Protein AF-A0A7X9EB02-F1 (afdb_monomer_lite)

pLDDT: mean 86.41, std 16.15, range [36.38, 96.94]

Radius of gyration: 12.78 Å; chains: 1; bounding box: 39×16×28 Å

Structure (mmCIF, N/CA/C/O backbone):
data_AF-A0A7X9EB02-F1
#
_entry.id   AF-A0A7X9EB02-F1
#
loop_
_atom_site.group_PDB
_atom_site.id
_atom_site.type_symbol
_atom_site.label_atom_id
_atom_site.label_alt_id
_atom_site.label_comp_id
_atom_site.label_asym_id
_atom_site.label_entity_id
_atom_site.label_seq_id
_atom_site.pdbx_PDB_ins_code
_atom_site.Cartn_x
_atom_site.Cartn_y
_atom_site.Cartn_z
_atom_site.occupancy
_atom_site.B_iso_or_equiv
_atom_site.auth_seq_id
_atom_site.auth_comp_id
_atom_site.auth_asym_id
_atom_site.auth_atom_id
_atom_site.pdbx_PDB_model_num
ATOM 1 N N . MET A 1 1 ? -21.435 8.854 9.765 1.00 36.38 1 MET A N 1
ATOM 2 C CA . MET A 1 1 ? -21.279 8.726 8.295 1.00 36.38 1 MET A CA 1
ATOM 3 C C . MET A 1 1 ? -20.677 7.363 7.978 1.00 36.38 1 MET A C 1
ATOM 5 O O . MET A 1 1 ? -19.574 7.094 8.431 1.00 36.38 1 MET A O 1
ATOM 9 N N . LYS A 1 2 ? -21.385 6.481 7.257 1.00 37.88 2 LYS A N 1
ATOM 10 C CA . LYS A 1 2 ? -20.807 5.216 6.764 1.00 37.88 2 LYS A CA 1
ATOM 11 C C . LYS A 1 2 ? -20.020 5.513 5.490 1.00 37.88 2 LYS A C 1
ATOM 13 O O . LYS A 1 2 ? -20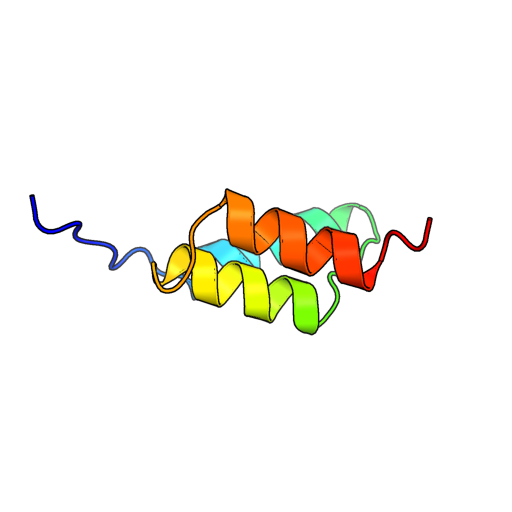.598 5.922 4.486 1.00 37.88 2 LYS A O 1
ATOM 18 N N . VAL A 1 3 ? -18.704 5.361 5.553 1.00 47.44 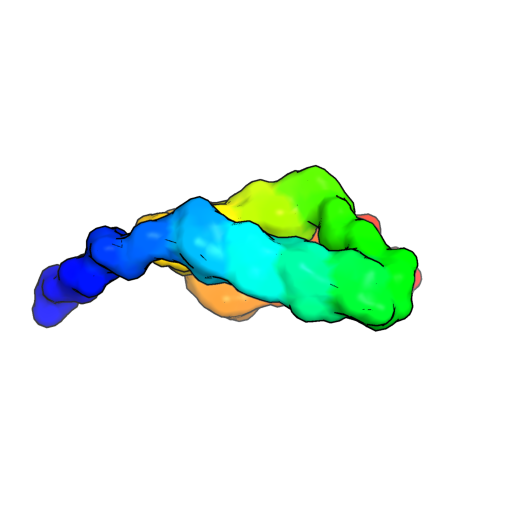3 VAL A N 1
ATOM 19 C CA . VAL A 1 3 ? -17.797 5.628 4.437 1.00 47.44 3 VAL A CA 1
ATOM 20 C C . VAL A 1 3 ? -18.041 4.570 3.353 1.00 47.44 3 VAL A C 1
ATOM 22 O O . VAL A 1 3 ? -17.632 3.422 3.489 1.00 47.44 3 VAL A O 1
ATOM 25 N N . LYS A 1 4 ? -18.754 4.932 2.276 1.00 48.62 4 LYS A N 1
ATOM 26 C CA . LYS A 1 4 ? -18.871 4.109 1.059 1.00 48.62 4 LYS A CA 1
ATOM 27 C C . LYS A 1 4 ? -17.492 4.053 0.390 1.00 48.62 4 LYS A C 1
ATOM 29 O O . LYS A 1 4 ? -17.168 4.879 -0.459 1.00 48.62 4 LYS A O 1
ATOM 34 N N . HIS A 1 5 ? -16.644 3.115 0.789 1.00 54.22 5 HIS A N 1
ATOM 35 C CA . HIS A 1 5 ? -15.407 2.795 0.076 1.00 54.22 5 HIS A CA 1
ATOM 36 C C . HIS A 1 5 ? -15.594 1.501 -0.700 1.00 54.22 5 HIS A C 1
ATOM 38 O O . HIS A 1 5 ? -15.047 0.465 -0.365 1.00 54.22 5 HIS A O 1
ATOM 44 N N . ASN A 1 6 ? -16.372 1.591 -1.778 1.00 55.31 6 ASN A N 1
ATOM 45 C CA . ASN A 1 6 ? -16.252 0.650 -2.887 1.00 55.31 6 ASN A CA 1
ATOM 46 C C . ASN A 1 6 ? -15.536 1.358 -4.049 1.00 55.31 6 ASN A C 1
ATOM 48 O O . ASN A 1 6 ? -16.019 1.419 -5.176 1.00 55.31 6 ASN A O 1
ATOM 52 N N . LYS A 1 7 ? -14.408 2.015 -3.740 1.00 62.78 7 LYS A N 1
ATOM 53 C CA . LYS A 1 7 ? -13.446 2.405 -4.774 1.00 62.78 7 LYS A CA 1
ATOM 54 C C . LYS A 1 7 ? -12.777 1.112 -5.202 1.00 62.78 7 LYS A C 1
ATOM 56 O O . LYS A 1 7 ? -12.404 0.325 -4.345 1.00 62.78 7 LYS A O 1
ATOM 61 N N . ASN A 1 8 ? -12.656 0.886 -6.502 1.00 87.06 8 ASN A N 1
ATOM 62 C CA . ASN A 1 8 ? -12.043 -0.318 -7.047 1.00 87.06 8 ASN A CA 1
ATOM 63 C C . ASN A 1 8 ? -10.567 -0.376 -6.586 1.00 87.06 8 ASN A C 1
ATOM 65 O O . ASN A 1 8 ? -9.701 0.254 -7.193 1.00 87.06 8 ASN A O 1
ATOM 69 N N . ILE A 1 9 ? -10.307 -1.016 -5.438 1.00 89.06 9 ILE A N 1
ATOM 70 C CA . ILE A 1 9 ? -9.008 -1.026 -4.742 1.00 89.06 9 ILE A CA 1
ATOM 71 C C . ILE A 1 9 ? -7.934 -1.574 -5.674 1.00 89.06 9 ILE A C 1
ATOM 73 O O . ILE A 1 9 ? -6.830 -1.037 -5.727 1.00 89.06 9 ILE A O 1
ATOM 77 N N . ASP A 1 10 ? -8.294 -2.561 -6.491 1.00 90.88 10 ASP A N 1
ATOM 78 C CA . ASP A 1 10 ? -7.415 -3.125 -7.507 1.00 90.88 10 ASP A CA 1
ATOM 79 C C . ASP A 1 10 ? -7.006 -2.085 -8.549 1.00 90.88 10 ASP A C 1
ATOM 81 O O . ASP A 1 10 ? -5.832 -2.006 -8.898 1.00 90.88 10 ASP A O 1
ATOM 85 N N . LYS A 1 11 ? -7.917 -1.201 -8.979 1.00 93.38 11 LYS A N 1
ATOM 86 C CA . LYS A 1 11 ? -7.566 -0.079 -9.867 1.00 93.38 11 LYS A CA 1
ATOM 87 C C . LYS A 1 11 ? -6.552 0.863 -9.214 1.00 93.38 11 LYS A C 1
ATOM 89 O O . LYS A 1 11 ? -5.611 1.290 -9.875 1.00 93.38 11 LYS A O 1
ATOM 94 N N . ILE A 1 12 ? -6.719 1.177 -7.928 1.00 92.62 12 ILE A N 1
ATOM 95 C CA . ILE A 1 12 ? -5.783 2.046 -7.195 1.00 92.62 12 ILE A CA 1
ATOM 96 C C . ILE A 1 12 ? -4.405 1.383 -7.104 1.00 92.62 12 ILE A C 1
ATOM 98 O O . ILE A 1 12 ? -3.401 1.995 -7.466 1.00 92.62 12 ILE A O 1
ATOM 102 N N . VAL A 1 13 ? -4.356 0.123 -6.666 1.00 92.88 13 VAL A N 1
ATOM 103 C CA . VAL A 1 13 ? -3.108 -0.642 -6.532 1.00 92.88 13 VAL A CA 1
ATOM 104 C C . VAL A 1 13 ? -2.408 -0.798 -7.885 1.00 92.88 13 VAL A C 1
ATOM 106 O O . VAL A 1 13 ? -1.191 -0.617 -7.964 1.00 92.88 13 VAL A O 1
ATOM 109 N N . ASN A 1 14 ? -3.158 -1.068 -8.956 1.00 93.62 14 ASN A N 1
ATOM 110 C CA . ASN A 1 14 ? -2.619 -1.202 -10.308 1.00 93.62 14 ASN A CA 1
ATOM 111 C C . ASN A 1 14 ? -2.043 0.112 -10.832 1.00 93.62 14 ASN A C 1
ATOM 113 O O . ASN A 1 14 ? -0.941 0.099 -11.372 1.00 93.62 14 ASN A O 1
ATOM 117 N N . ASN A 1 15 ? -2.730 1.239 -10.624 1.00 95.06 15 ASN A N 1
ATOM 118 C CA . ASN A 1 15 ? -2.230 2.551 -11.034 1.00 95.06 15 ASN A CA 1
ATOM 119 C C . ASN A 1 15 ? -0.918 2.898 -10.325 1.00 95.06 15 ASN A C 1
ATOM 121 O O . ASN A 1 15 ? 0.060 3.232 -10.983 1.00 95.06 15 ASN A O 1
ATOM 125 N N . VAL A 1 16 ? -0.867 2.745 -8.997 1.00 93.50 16 VAL A N 1
ATOM 126 C CA . VAL A 1 16 ? 0.358 2.997 -8.221 1.00 93.50 16 VAL A CA 1
ATOM 127 C C . VAL A 1 16 ? 1.495 2.082 -8.683 1.00 93.50 16 VAL A C 1
ATOM 129 O O . VAL A 1 16 ? 2.618 2.533 -8.887 1.00 93.50 16 VAL A O 1
ATOM 132 N N . THR A 1 17 ? 1.205 0.797 -8.904 1.00 94.31 17 THR A N 1
ATOM 133 C CA . THR A 1 17 ? 2.201 -0.167 -9.394 1.00 94.31 17 THR A CA 1
ATOM 134 C C . THR A 1 17 ? 2.699 0.189 -10.796 1.00 94.31 17 THR A C 1
ATOM 136 O O . THR A 1 17 ? 3.886 0.031 -11.073 1.00 94.31 17 THR A O 1
ATOM 139 N N . ALA A 1 18 ? 1.817 0.664 -11.679 1.00 95.25 18 ALA A N 1
ATOM 140 C CA . ALA A 1 18 ? 2.183 1.101 -13.021 1.00 95.25 18 ALA A CA 1
ATOM 141 C C . ALA A 1 18 ? 3.098 2.332 -12.978 1.00 95.25 18 ALA A C 1
ATOM 143 O O . ALA A 1 18 ? 4.135 2.315 -13.632 1.00 95.25 18 ALA A O 1
ATOM 144 N N . THR A 1 19 ? 2.774 3.340 -12.161 1.00 96.62 19 THR A N 1
ATOM 145 C CA . THR A 1 19 ? 3.619 4.532 -11.977 1.00 96.62 19 THR A CA 1
ATOM 146 C C . THR A 1 19 ? 5.008 4.165 -11.465 1.00 96.62 19 THR A C 1
ATOM 148 O O . THR A 1 19 ? 5.996 4.572 -12.062 1.00 96.62 19 THR A O 1
ATOM 151 N N . LEU A 1 20 ? 5.101 3.314 -10.438 1.00 95.56 20 LEU A N 1
ATOM 152 C CA . LEU A 1 20 ? 6.398 2.842 -9.942 1.00 95.56 20 LEU A CA 1
ATOM 153 C C . LEU A 1 20 ? 7.188 2.101 -11.028 1.00 95.56 20 LEU A C 1
ATOM 155 O O . LEU A 1 20 ? 8.388 2.305 -11.168 1.00 95.56 20 LEU A O 1
ATOM 159 N N . ARG A 1 21 ? 6.518 1.272 -11.837 1.00 95.81 21 ARG A N 1
ATOM 160 C CA . ARG A 1 21 ? 7.174 0.523 -12.915 1.00 95.81 21 ARG A CA 1
ATOM 161 C C . ARG A 1 21 ? 7.719 1.430 -14.019 1.00 95.81 21 ARG A C 1
ATOM 163 O O . ARG A 1 21 ? 8.767 1.102 -14.566 1.00 95.81 21 ARG A O 1
ATOM 170 N N . ILE A 1 22 ? 7.037 2.534 -14.337 1.00 96.94 22 ILE A N 1
ATOM 171 C CA . ILE A 1 22 ? 7.536 3.541 -15.291 1.00 96.94 22 ILE A CA 1
ATOM 172 C C . ILE A 1 22 ? 8.887 4.093 -14.820 1.00 96.94 22 ILE A C 1
ATOM 174 O O . ILE A 1 22 ? 9.790 4.277 -15.627 1.00 96.94 22 ILE A O 1
ATOM 178 N N . GLU A 1 23 ? 9.056 4.265 -13.511 1.00 95.62 23 GLU A N 1
ATOM 179 C CA . GLU A 1 23 ? 10.306 4.718 -12.890 1.00 95.62 23 GLU A CA 1
ATOM 180 C C . GLU A 1 23 ? 11.326 3.582 -12.668 1.00 95.62 23 GLU A C 1
ATOM 182 O O . GLU A 1 23 ? 12.348 3.774 -12.014 1.00 95.62 23 GLU A O 1
ATOM 187 N N . GLY A 1 24 ? 11.064 2.370 -13.173 1.00 96.38 24 GLY A N 1
ATOM 188 C CA . GLY A 1 24 ? 11.919 1.199 -12.952 1.00 96.38 24 GLY A CA 1
ATOM 189 C C . GLY A 1 24 ? 11.842 0.623 -11.531 1.00 96.38 24 GLY A C 1
ATOM 190 O O . GLY A 1 24 ? 12.634 -0.248 -11.169 1.00 96.38 24 GLY A O 1
ATOM 191 N N . LEU A 1 25 ? 10.879 1.065 -10.719 1.00 95.44 25 LEU A N 1
ATOM 192 C CA . LEU A 1 25 ? 10.679 0.619 -9.345 1.00 95.44 25 LEU A CA 1
ATOM 193 C C . LEU A 1 25 ? 9.659 -0.522 -9.265 1.00 95.44 25 LEU A C 1
ATOM 195 O O . LEU A 1 25 ? 8.660 -0.581 -9.986 1.00 95.44 25 LEU A O 1
ATOM 199 N N . LYS A 1 26 ? 9.882 -1.441 -8.321 1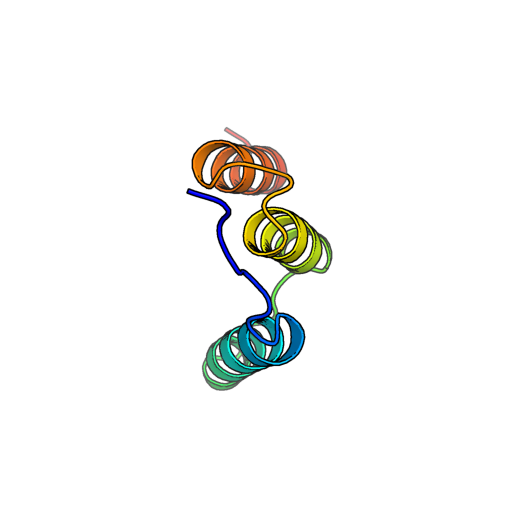.00 93.62 26 LYS A N 1
ATOM 200 C CA . LYS A 1 26 ? 8.960 -2.543 -8.028 1.00 93.62 26 LYS A CA 1
ATOM 201 C C . LYS A 1 26 ? 8.529 -2.493 -6.562 1.00 93.62 26 LYS A C 1
ATOM 203 O O . LYS A 1 26 ? 9.373 -2.691 -5.686 1.00 93.62 26 LYS A O 1
ATOM 208 N N . PRO A 1 27 ? 7.233 -2.291 -6.264 1.00 91.25 27 PRO A N 1
ATOM 209 C CA . PRO A 1 27 ? 6.761 -2.329 -4.889 1.00 91.25 27 PRO A CA 1
ATOM 210 C C . PRO A 1 27 ? 6.932 -3.731 -4.295 1.00 91.25 27 PRO A C 1
ATOM 212 O O . PRO A 1 27 ? 6.745 -4.752 -4.966 1.00 91.25 27 PRO A O 1
ATOM 215 N N . SER A 1 28 ? 7.273 -3.793 -3.010 1.00 92.31 28 SER A N 1
ATOM 216 C CA . SER A 1 28 ? 7.371 -5.065 -2.301 1.00 92.31 28 SER A CA 1
ATOM 217 C C . SER A 1 28 ? 5.987 -5.666 -2.045 1.00 92.31 28 SER A C 1
ATOM 219 O O . SER A 1 28 ? 5.007 -4.949 -1.833 1.00 92.31 28 SER A O 1
ATOM 221 N N . LYS A 1 29 ? 5.904 -7.003 -1.982 1.00 91.62 29 LYS A N 1
ATOM 222 C CA . LYS A 1 29 ? 4.641 -7.708 -1.685 1.00 91.62 29 LYS A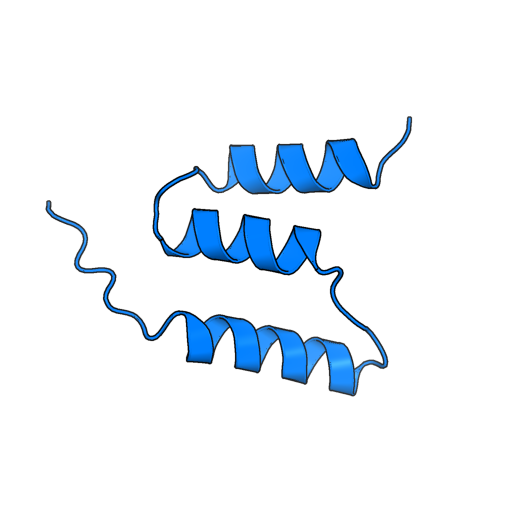 CA 1
ATOM 223 C C . LYS A 1 29 ? 4.009 -7.236 -0.369 1.00 91.62 29 LYS A C 1
ATOM 225 O O . LYS A 1 29 ? 2.796 -7.086 -0.290 1.00 91.62 29 LYS A O 1
ATOM 230 N N . SER A 1 30 ? 4.826 -6.949 0.648 1.00 92.38 30 SER A N 1
ATOM 231 C CA . SER A 1 30 ? 4.324 -6.430 1.925 1.00 92.38 30 SER A CA 1
ATOM 232 C C . SER A 1 30 ? 3.818 -4.997 1.845 1.00 92.38 30 SER A C 1
ATOM 234 O O . SER A 1 30 ? 2.830 -4.695 2.499 1.00 92.38 30 SER A O 1
ATOM 236 N N . ALA A 1 31 ? 4.452 -4.124 1.056 1.00 91.88 31 ALA A N 1
ATOM 237 C CA . ALA A 1 31 ? 3.955 -2.761 0.882 1.00 91.88 31 ALA A CA 1
ATOM 238 C C . ALA A 1 31 ? 2.588 -2.761 0.178 1.00 91.88 31 ALA A C 1
ATOM 240 O O . ALA A 1 31 ? 1.697 -2.019 0.580 1.00 91.88 31 ALA A O 1
ATOM 241 N N . ILE A 1 32 ? 2.393 -3.650 -0.806 1.00 93.88 32 ILE A N 1
ATOM 242 C CA . ILE A 1 32 ? 1.097 -3.840 -1.476 1.00 93.88 32 ILE A CA 1
ATOM 243 C C . ILE A 1 32 ? 0.031 -4.312 -0.479 1.00 93.88 32 ILE A C 1
ATOM 245 O O . ILE A 1 32 ? -1.067 -3.760 -0.461 1.00 93.88 32 ILE A O 1
ATOM 249 N N . LEU A 1 33 ? 0.354 -5.299 0.365 1.00 94.56 33 LEU A N 1
ATOM 250 C CA . LEU A 1 33 ? -0.584 -5.825 1.360 1.00 94.56 33 LEU A CA 1
ATOM 251 C C . LEU A 1 33 ? -1.001 -4.752 2.376 1.00 94.56 33 LEU A C 1
ATOM 253 O O . LEU A 1 33 ? -2.190 -4.552 2.595 1.00 94.56 33 LEU A O 1
ATOM 257 N N . ILE A 1 34 ? -0.035 -4.015 2.933 1.00 94.69 34 ILE A N 1
ATOM 258 C CA . ILE A 1 34 ? -0.295 -2.931 3.893 1.00 94.69 34 ILE A CA 1
ATOM 259 C C . ILE A 1 34 ? -1.136 -1.822 3.244 1.00 94.69 34 ILE A C 1
ATOM 261 O O . ILE A 1 34 ? -2.091 -1.333 3.842 1.00 94.69 34 ILE A O 1
ATOM 265 N N . ASN A 1 35 ? -0.824 -1.446 1.999 1.00 93.12 35 ASN A N 1
ATOM 266 C CA . ASN A 1 35 ? -1.619 -0.468 1.258 1.00 93.12 35 ASN A CA 1
ATOM 267 C C . ASN A 1 35 ? -3.066 -0.948 1.062 1.00 93.12 35 ASN A C 1
ATOM 269 O O . ASN A 1 35 ? -4.002 -0.166 1.200 1.00 93.12 35 ASN A O 1
ATOM 273 N N . ARG A 1 36 ? -3.267 -2.242 0.787 1.00 94.38 36 ARG A N 1
ATOM 274 C CA . ARG A 1 36 ? -4.604 -2.827 0.647 1.00 94.38 36 ARG A CA 1
ATOM 275 C C . ARG A 1 36 ? -5.381 -2.788 1.963 1.00 94.38 36 ARG A C 1
ATOM 277 O O . ARG A 1 36 ? -6.523 -2.346 1.954 1.00 94.38 36 ARG A O 1
ATOM 284 N N . GLU A 1 37 ? -4.761 -3.147 3.087 1.00 94.62 37 GLU A N 1
ATOM 285 C CA . GLU A 1 37 ? -5.382 -3.032 4.417 1.00 94.62 37 GLU A CA 1
ATOM 286 C C . GLU A 1 37 ? -5.814 -1.590 4.730 1.00 94.62 37 GLU A C 1
ATOM 288 O O . GLU A 1 37 ? -6.895 -1.373 5.280 1.00 94.62 37 GLU A O 1
ATOM 293 N N . PHE A 1 38 ? -5.002 -0.599 4.348 1.00 94.69 38 PHE A N 1
ATOM 294 C CA . PHE A 1 38 ? -5.342 0.818 4.497 1.00 94.69 38 PHE A CA 1
ATOM 295 C C . PHE A 1 38 ? -6.529 1.225 3.612 1.00 94.69 38 PHE A C 1
ATOM 297 O O . PHE A 1 38 ? -7.478 1.839 4.096 1.00 94.69 38 PHE A O 1
ATOM 304 N N . LEU A 1 39 ? -6.513 0.856 2.327 1.00 92.56 39 LEU A N 1
ATOM 305 C CA . LEU A 1 39 ? -7.590 1.178 1.382 1.00 92.56 39 LEU A CA 1
ATOM 306 C C . LEU A 1 39 ? -8.918 0.488 1.737 1.00 92.56 39 LEU A C 1
ATOM 308 O O . LEU A 1 39 ? -9.984 1.048 1.484 1.00 92.56 39 LEU A O 1
ATOM 312 N N . GLU A 1 40 ? -8.852 -0.698 2.346 1.00 93.12 40 GLU A N 1
ATOM 313 C CA . GLU A 1 40 ? -9.998 -1.432 2.900 1.00 93.12 40 GLU A CA 1
ATOM 314 C C . GLU A 1 40 ? -10.483 -0.847 4.244 1.00 93.12 40 GLU A C 1
ATOM 316 O O . GLU A 1 40 ? -11.498 -1.291 4.774 1.00 93.12 40 GLU A O 1
ATOM 321 N N . GLY A 1 41 ? -9.780 0.144 4.807 1.00 93.00 41 GLY A N 1
ATOM 322 C CA . GLY A 1 41 ? -10.124 0.780 6.081 1.00 93.00 41 GLY A CA 1
ATOM 323 C C . GLY A 1 41 ? -9.832 -0.077 7.316 1.00 93.00 41 GLY A C 1
ATOM 324 O O . GLY A 1 41 ? -10.308 0.245 8.402 1.00 93.00 41 GLY A O 1
ATOM 325 N N . LYS A 1 42 ? -9.058 -1.162 7.173 1.00 95.19 42 LYS A N 1
ATOM 326 C CA . LYS A 1 42 ? -8.676 -2.060 8.278 1.00 95.19 42 LYS A CA 1
ATOM 327 C C . LYS A 1 42 ? -7.629 -1.439 9.199 1.00 95.19 42 LYS A C 1
ATOM 329 O O . LYS A 1 42 ? -7.571 -1.778 10.376 1.00 95.19 42 LYS A O 1
ATOM 334 N N . ILE A 1 43 ? -6.795 -0.551 8.660 1.00 95.94 43 ILE A N 1
ATOM 335 C CA . ILE A 1 43 ? -5.755 0.172 9.399 1.00 95.94 43 ILE A CA 1
ATOM 336 C C . ILE A 1 43 ? -5.783 1.662 9.050 1.00 95.94 43 ILE A C 1
ATOM 338 O O . ILE A 1 43 ? -6.228 2.053 7.971 1.00 95.94 43 ILE A O 1
ATOM 342 N N . SER A 1 44 ? -5.277 2.502 9.955 1.00 96.38 44 SER A N 1
ATOM 343 C CA . SER A 1 44 ? -5.087 3.930 9.689 1.00 96.38 44 SER A CA 1
ATOM 344 C C . SER A 1 44 ? -3.865 4.177 8.796 1.00 96.38 44 SER A C 1
ATOM 346 O O . SER A 1 44 ? -2.972 3.336 8.673 1.00 96.38 44 SER A O 1
ATOM 348 N N . SER A 1 45 ? -3.784 5.370 8.203 1.00 93.31 45 SER A N 1
ATOM 349 C CA . SER A 1 45 ? -2.605 5.796 7.436 1.00 93.31 45 SER A CA 1
ATOM 350 C C . SER A 1 45 ? -1.332 5.821 8.292 1.00 93.31 45 SER A C 1
ATOM 352 O O . SER A 1 45 ? -0.270 5.410 7.829 1.00 93.31 45 SER A O 1
ATOM 354 N N . GLN A 1 46 ? -1.435 6.250 9.555 1.00 96.62 46 GLN A N 1
ATOM 355 C CA . GLN A 1 46 ? -0.314 6.261 10.500 1.00 96.62 46 GLN A CA 1
ATOM 356 C C . GLN A 1 46 ? 0.207 4.846 10.777 1.00 96.62 46 GLN A C 1
ATOM 358 O O . GLN A 1 46 ? 1.418 4.625 10.755 1.00 96.62 46 GLN A O 1
ATOM 363 N N . GLU A 1 47 ? -0.696 3.882 10.975 1.00 95.81 47 GLU A N 1
ATOM 364 C CA . GLU A 1 47 ? -0.333 2.480 11.193 1.00 95.81 47 GLU A CA 1
ATOM 365 C C . GLU A 1 47 ? 0.304 1.864 9.939 1.00 95.81 47 GLU A C 1
ATOM 367 O O . GLU A 1 47 ? 1.332 1.192 10.032 1.00 95.81 47 GLU A O 1
ATOM 372 N N . ALA A 1 48 ? -0.227 2.159 8.748 1.00 95.19 48 ALA A N 1
ATOM 373 C CA . ALA A 1 48 ? 0.365 1.720 7.485 1.00 95.19 48 ALA A CA 1
ATOM 374 C C . ALA A 1 48 ? 1.810 2.232 7.314 1.00 95.19 48 ALA A C 1
ATOM 376 O O . ALA A 1 48 ? 2.720 1.452 7.015 1.00 95.19 48 ALA A O 1
ATOM 377 N N . ILE A 1 49 ?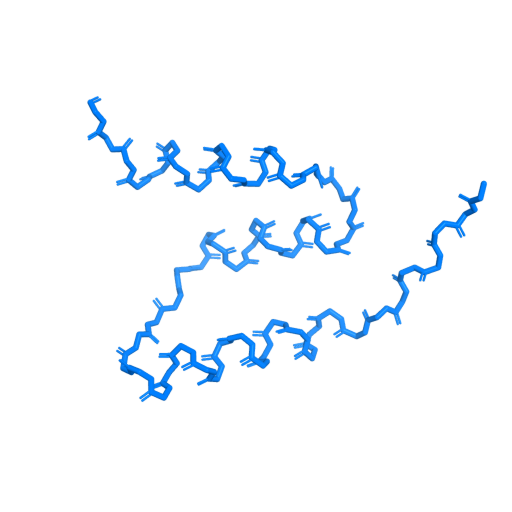 2.041 3.527 7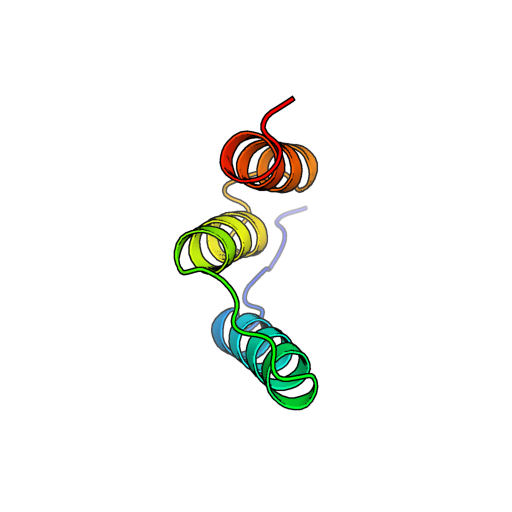.565 1.00 93.81 49 ILE A N 1
ATOM 378 C CA . ILE A 1 49 ? 3.375 4.146 7.504 1.00 93.81 49 ILE A CA 1
ATOM 379 C C . ILE A 1 49 ? 4.312 3.511 8.533 1.00 93.81 49 ILE A C 1
ATOM 381 O O . ILE A 1 49 ? 5.452 3.188 8.197 1.00 93.81 49 ILE A O 1
ATOM 385 N N . LYS A 1 50 ? 3.842 3.306 9.770 1.00 95.19 50 LYS A N 1
ATOM 386 C CA . LYS A 1 50 ? 4.626 2.670 10.834 1.00 95.19 50 LYS A CA 1
ATOM 387 C C . LYS A 1 50 ? 5.072 1.268 10.421 1.00 95.19 50 LYS A C 1
ATOM 389 O O . LYS A 1 50 ? 6.266 0.993 10.468 1.00 95.19 50 LYS A O 1
ATOM 394 N N . ARG A 1 51 ? 4.159 0.419 9.934 1.00 94.19 51 ARG A N 1
ATOM 395 C CA . ARG A 1 51 ? 4.479 -0.948 9.476 1.00 94.19 51 ARG A CA 1
ATOM 396 C C . ARG A 1 51 ? 5.487 -0.968 8.329 1.00 94.19 51 ARG A C 1
ATOM 398 O O . ARG A 1 51 ? 6.397 -1.795 8.333 1.00 94.19 51 ARG A O 1
ATOM 405 N N . ILE A 1 52 ? 5.347 -0.060 7.359 1.00 92.06 52 ILE A N 1
ATOM 406 C CA . ILE A 1 52 ? 6.308 0.063 6.254 1.00 92.06 52 ILE A CA 1
ATOM 407 C C . ILE A 1 52 ? 7.679 0.485 6.796 1.00 92.06 52 ILE A C 1
ATOM 409 O O . ILE A 1 52 ? 8.676 -0.171 6.497 1.00 92.06 52 ILE A O 1
ATOM 413 N N . LYS A 1 53 ? 7.743 1.527 7.634 1.00 91.50 53 LYS A N 1
ATOM 414 C CA . LYS A 1 53 ? 9.005 2.007 8.211 1.00 91.50 53 LYS A CA 1
ATOM 415 C C . LYS A 1 53 ? 9.683 0.943 9.066 1.00 91.50 53 LYS A C 1
ATOM 417 O O . LYS A 1 53 ? 10.839 0.654 8.814 1.00 91.50 53 LYS A O 1
ATOM 422 N N . SER A 1 54 ? 8.976 0.287 9.984 1.00 89.62 54 SER A N 1
ATOM 423 C CA . SER A 1 54 ? 9.557 -0.764 10.834 1.00 89.62 54 SER A CA 1
ATOM 424 C C . SER A 1 54 ? 10.166 -1.924 10.043 1.00 89.62 54 SER A C 1
ATOM 426 O O . SER A 1 54 ? 11.061 -2.601 10.539 1.00 89.62 54 SER A O 1
ATOM 428 N N . LYS A 1 55 ? 9.694 -2.171 8.816 1.00 85.12 55 LYS A N 1
ATOM 429 C CA . LYS A 1 55 ? 10.213 -3.247 7.970 1.00 85.12 55 LYS A CA 1
ATOM 430 C C . LYS A 1 55 ? 11.461 -2.861 7.169 1.00 85.12 55 LYS A C 1
ATOM 432 O O . LYS A 1 55 ? 12.279 -3.735 6.891 1.00 85.12 55 LYS A O 1
ATOM 437 N N . TYR A 1 56 ? 11.585 -1.598 6.763 1.00 80.06 56 TYR A N 1
ATOM 438 C CA . TYR A 1 56 ? 12.618 -1.151 5.813 1.00 80.06 56 TYR A CA 1
ATOM 439 C C . TYR A 1 56 ? 13.607 -0.139 6.388 1.00 80.06 56 TYR A C 1
ATOM 441 O O . TYR A 1 56 ? 14.723 -0.026 5.895 1.00 80.06 56 TYR A O 1
ATOM 449 N N . VAL A 1 57 ? 13.216 0.574 7.436 1.00 75.81 57 VAL A N 1
ATOM 450 C CA . VAL A 1 57 ? 14.053 1.512 8.173 1.00 75.81 57 VAL A CA 1
ATOM 451 C C . VAL A 1 57 ? 14.524 0.780 9.425 1.00 75.81 57 VAL A C 1
ATOM 453 O O . VAL A 1 57 ? 13.875 0.823 10.467 1.00 75.81 57 VAL A O 1
ATOM 456 N N . LYS A 1 58 ? 15.635 0.048 9.296 1.00 59.06 58 LYS A N 1
ATOM 457 C CA . LYS A 1 58 ? 16.451 -0.310 10.458 1.00 59.06 58 LYS A CA 1
ATOM 458 C C . LYS A 1 58 ? 17.249 0.939 10.818 1.00 59.06 58 LYS A C 1
ATOM 460 O O . LYS A 1 58 ? 18.149 1.307 10.068 1.00 59.06 58 LYS A O 1
ATOM 465 N N . ILE A 1 59 ? 16.852 1.612 11.891 1.00 49.31 59 ILE A N 1
ATOM 466 C CA . ILE A 1 59 ? 17.781 2.439 12.667 1.00 49.31 59 ILE A CA 1
ATOM 467 C C . ILE A 1 59 ? 18.409 1.494 13.683 1.00 49.31 59 ILE A C 1
ATOM 469 O O . ILE A 1 59 ? 17.626 0.722 14.286 1.00 49.31 59 ILE A O 1
#

Secondary structure (DSSP, 8-state):
------S-HHHHHHHHHHHHHHTT----HHHHHHHHHHHTTSS-HHHHHHHHHHHH---

Foldseek 3Di:
DPDPLPPVLVVVLVVVQVVCVVVVHHDDPVLSVLSSCCSVVVDDPVVSVVVVCVVPPDD

Sequence (59 aa):
MKVKHNKNIDKIVNNVTATLRIEGLKPSKSAILINREFLEGKISSQEAIKRIKSKYVKI